Protein AF-A0A963PTA6-F1 (afdb_monomer_lite)

pLDDT: mean 93.02, std 5.52, range [70.88, 97.75]

Sequence (64 aa):
MKFSVFQVSRKGGRQLNEDRMGYSYTRSSGILLLADGMGGHPEGEVAAQLALQAMSALYQKQAT

Foldseek 3Di:
DDDDDDDDDDCPPHPDFLKDWDKDDDPVDIDTDIFGQPPPDPPSNVVNVVVRVVVRVVCVVPPD

Secondary structure (DSSP, 8-state):
-----------TTSSS--EEEEEEE-SS-EEEEEEE--SSSTTHHHHHHHHHHHHHHHHHHH--

Structure (mmCIF, N/CA/C/O backbone):
data_AF-A0A963PTA6-F1
#
_entry.id   AF-A0A963PTA6-F1
#
loop_
_atom_site.group_PDB
_atom_site.id
_atom_site.type_symbol
_atom_site.label_atom_id
_atom_site.label_alt_id
_atom_site.label_comp_id
_atom_site.label_asym_id
_atom_site.label_entity_id
_atom_site.label_seq_id
_atom_site.pdbx_PDB_ins_code
_atom_site.Cartn_x
_atom_site.Cartn_y
_atom_site.Cartn_z
_atom_site.occupancy
_atom_site.B_iso_or_equiv
_atom_site.auth_seq_id
_atom_site.auth_comp_id
_atom_site.auth_asym_id
_atom_site.auth_atom_id
_atom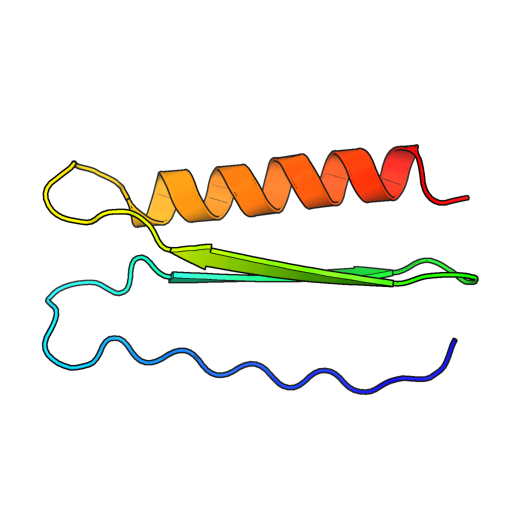_site.pdbx_PDB_model_num
ATOM 1 N N . MET A 1 1 ? -15.007 -5.326 12.476 1.00 82.50 1 MET A N 1
ATOM 2 C CA . MET A 1 1 ? -15.289 -5.411 11.024 1.00 82.50 1 MET A CA 1
ATOM 3 C C . MET A 1 1 ? -14.792 -6.752 10.467 1.00 82.50 1 MET A C 1
ATOM 5 O O . MET A 1 1 ? -13.770 -7.221 10.951 1.00 82.50 1 MET A O 1
ATOM 9 N N . LYS A 1 2 ? -15.487 -7.386 9.507 1.00 86.56 2 LYS A N 1
ATOM 10 C CA . LYS A 1 2 ? -15.003 -8.581 8.777 1.00 86.56 2 LYS A CA 1
ATOM 11 C C . LYS A 1 2 ? -14.909 -8.242 7.292 1.00 86.56 2 LYS A C 1
ATOM 13 O O . LYS A 1 2 ? -15.909 -7.839 6.711 1.00 86.56 2 LYS A O 1
ATOM 18 N N . PHE A 1 3 ? -13.729 -8.385 6.706 1.00 89.62 3 PHE A N 1
ATOM 19 C CA . PHE A 1 3 ? -13.472 -8.107 5.295 1.00 89.62 3 PHE A CA 1
ATOM 20 C C . PHE A 1 3 ? -12.313 -8.975 4.803 1.00 89.62 3 PHE A C 1
ATOM 22 O O . PHE A 1 3 ? -11.539 -9.502 5.604 1.00 89.62 3 PHE A O 1
ATOM 29 N N . SER A 1 4 ? -12.197 -9.108 3.487 1.00 93.62 4 SER A N 1
ATOM 30 C CA . SER A 1 4 ? -11.071 -9.763 2.827 1.00 93.62 4 SER A CA 1
ATOM 31 C C . SER A 1 4 ? -10.392 -8.751 1.918 1.00 93.62 4 SER A C 1
ATOM 33 O O . SER A 1 4 ? -11.068 -7.994 1.225 1.00 93.62 4 SER A O 1
ATOM 35 N N . VAL A 1 5 ? -9.062 -8.731 1.930 1.00 94.00 5 VAL A N 1
ATOM 36 C CA . VAL A 1 5 ? -8.262 -7.876 1.050 1.00 94.00 5 VAL A CA 1
ATOM 37 C C . VAL A 1 5 ? -7.588 -8.756 0.018 1.00 94.00 5 VAL A C 1
ATOM 39 O O . VAL A 1 5 ? -7.001 -9.782 0.357 1.00 94.00 5 VAL A O 1
ATOM 42 N N . PHE A 1 6 ? -7.655 -8.332 -1.235 1.00 95.12 6 PHE A N 1
ATOM 43 C CA . PHE A 1 6 ? -6.888 -8.911 -2.321 1.00 95.12 6 PHE A CA 1
ATOM 44 C C . PHE A 1 6 ? -5.981 -7.831 -2.902 1.00 95.12 6 PHE A C 1
ATOM 46 O O . PHE A 1 6 ? -6.418 -6.700 -3.106 1.00 95.12 6 PHE A O 1
ATOM 53 N N . GLN A 1 7 ? -4.717 -8.171 -3.139 1.00 94.50 7 GLN A N 1
ATOM 54 C CA . GLN A 1 7 ? -3.718 -7.238 -3.647 1.00 94.50 7 GLN A CA 1
ATOM 55 C C . GLN A 1 7 ? -3.034 -7.846 -4.865 1.00 94.50 7 GLN A C 1
ATOM 57 O O . GLN A 1 7 ? -2.495 -8.949 -4.798 1.00 94.50 7 GLN A O 1
ATOM 62 N N . VAL A 1 8 ? -3.035 -7.106 -5.971 1.00 95.50 8 VAL A N 1
ATOM 63 C CA . VAL A 1 8 ? -2.275 -7.428 -7.180 1.00 95.50 8 VAL A CA 1
ATOM 64 C C . VAL A 1 8 ? -1.669 -6.144 -7.709 1.00 95.50 8 VAL A C 1
ATOM 66 O O . VAL A 1 8 ? -2.383 -5.189 -7.986 1.00 95.50 8 VAL A O 1
ATOM 69 N N . SER A 1 9 ? -0.354 -6.142 -7.882 1.00 95.25 9 SER A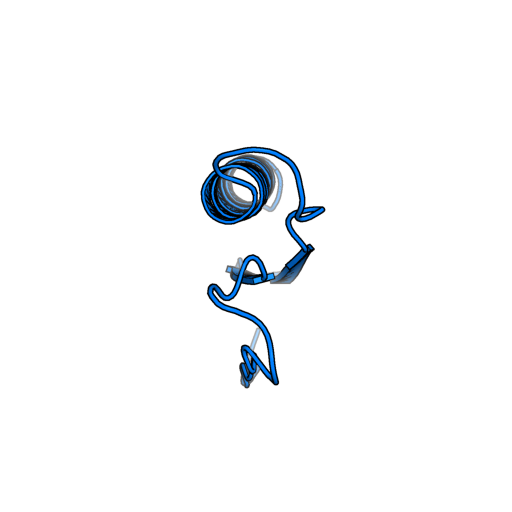 N 1
ATOM 70 C CA . SER A 1 9 ? 0.335 -5.156 -8.707 1.00 95.25 9 SER A CA 1
ATOM 71 C C . SER A 1 9 ? 1.269 -5.898 -9.649 1.00 95.25 9 SER A C 1
ATOM 73 O O . SER A 1 9 ? 1.791 -6.973 -9.335 1.00 95.25 9 SER A O 1
ATOM 75 N N . ARG A 1 10 ? 1.410 -5.359 -10.855 1.00 95.44 10 ARG A N 1
ATOM 76 C CA . ARG A 1 10 ? 2.189 -5.954 -11.932 1.00 95.44 10 ARG A CA 1
ATOM 77 C C . ARG A 1 10 ? 3.141 -4.894 -12.452 1.00 95.44 10 ARG A C 1
ATOM 79 O O . ARG A 1 10 ? 2.699 -3.867 -12.939 1.00 95.44 10 ARG A O 1
ATOM 86 N N . LYS A 1 11 ? 4.433 -5.218 -12.465 1.00 94.38 11 LYS A N 1
ATOM 87 C CA . LYS A 1 11 ? 5.483 -4.375 -13.059 1.00 94.38 11 LYS A CA 1
ATOM 88 C C . LYS A 1 11 ? 5.214 -4.013 -14.529 1.00 94.38 11 LYS A C 1
ATOM 90 O O . LYS A 1 11 ? 5.641 -2.969 -15.015 1.00 94.38 11 LYS A O 1
ATOM 95 N N . GLY A 1 12 ? 4.564 -4.919 -15.264 1.00 93.50 12 GLY A N 1
ATOM 96 C CA . GLY A 1 12 ? 4.413 -4.803 -16.713 1.00 93.50 12 GLY A CA 1
ATOM 97 C C . GLY A 1 12 ? 5.773 -4.773 -17.421 1.00 93.50 12 GLY A C 1
ATOM 98 O O . GLY A 1 12 ? 6.706 -5.467 -17.016 1.00 93.50 12 GLY A O 1
ATOM 99 N N . GLY A 1 13 ? 5.882 -3.952 -18.468 1.00 93.94 13 GLY A N 1
ATOM 100 C CA . GLY A 1 13 ? 7.100 -3.791 -19.273 1.00 93.94 13 GLY A CA 1
ATOM 101 C C . GLY A 1 13 ? 8.186 -2.898 -18.659 1.00 93.94 13 GLY A C 1
ATOM 102 O O . GLY A 1 13 ? 9.163 -2.597 -19.338 1.00 93.94 13 GLY A O 1
ATOM 103 N N . ARG A 1 14 ? 8.029 -2.439 -17.409 1.00 92.00 14 ARG A N 1
ATOM 104 C CA . ARG A 1 14 ? 9.012 -1.566 -16.747 1.00 92.00 14 ARG A CA 1
ATOM 105 C C . ARG A 1 14 ? 10.186 -2.355 -16.156 1.00 92.00 14 ARG A C 1
ATOM 107 O O . ARG A 1 14 ? 10.113 -3.568 -15.934 1.00 92.00 14 ARG A O 1
ATOM 114 N N . GLN A 1 15 ? 11.287 -1.654 -15.877 1.00 90.12 15 GLN A N 1
ATOM 115 C CA . GLN A 1 15 ? 12.450 -2.249 -15.207 1.00 90.12 15 GLN A CA 1
ATOM 116 C C . GLN A 1 15 ? 12.162 -2.553 -13.733 1.00 90.12 15 GLN A C 1
ATOM 118 O O . GLN A 1 15 ? 12.464 -3.655 -13.273 1.00 90.12 15 GLN A O 1
ATOM 123 N N . LEU A 1 16 ? 11.488 -1.628 -13.044 1.00 91.12 16 LEU A N 1
ATOM 124 C CA . LEU A 1 16 ? 11.080 -1.726 -11.646 1.00 91.12 16 LEU A CA 1
ATOM 125 C C . LEU A 1 16 ? 9.578 -1.458 -11.508 1.00 91.12 16 LEU A C 1
ATOM 127 O O . LEU A 1 16 ? 8.980 -0.787 -12.347 1.00 91.12 16 LEU A O 1
ATOM 131 N N . ASN A 1 17 ? 8.975 -2.028 -10.466 1.00 94.44 17 ASN A N 1
ATOM 132 C CA . ASN A 1 17 ? 7.611 -1.710 -10.074 1.00 94.44 17 ASN A CA 1
ATOM 133 C C . ASN A 1 17 ? 7.637 -0.670 -8.951 1.00 94.44 17 ASN A C 1
ATOM 135 O O . ASN A 1 17 ? 8.055 -0.976 -7.828 1.00 94.44 17 ASN A O 1
ATOM 139 N N . GLU A 1 18 ? 7.209 0.542 -9.276 1.00 96.06 18 GLU A N 1
ATOM 140 C CA . GLU A 1 18 ? 7.179 1.683 -8.360 1.00 96.06 18 GLU A CA 1
ATOM 141 C C . GLU A 1 18 ? 5.827 1.813 -7.642 1.00 96.06 18 GLU A C 1
ATOM 143 O O . GLU A 1 18 ? 5.685 2.636 -6.741 1.00 96.06 18 GLU A O 1
ATOM 148 N N . ASP A 1 19 ? 4.869 0.932 -7.948 1.00 96.12 19 ASP A N 1
ATOM 149 C CA . ASP A 1 19 ? 3.608 0.833 -7.223 1.00 96.12 19 ASP A CA 1
ATOM 150 C C . ASP A 1 19 ? 3.827 0.272 -5.814 1.00 96.12 19 ASP A C 1
ATOM 152 O O . ASP A 1 19 ? 4.585 -0.686 -5.597 1.00 96.12 19 ASP A O 1
ATOM 156 N N . ARG A 1 20 ? 3.069 0.780 -4.847 1.00 96.75 20 ARG A N 1
ATOM 157 C CA . ARG A 1 20 ? 2.945 0.211 -3.506 1.00 96.75 20 ARG A CA 1
ATOM 158 C C . ARG A 1 20 ? 1.480 0.158 -3.093 1.00 96.75 20 ARG A C 1
ATOM 160 O O . ARG A 1 20 ? 0.723 1.099 -3.307 1.00 96.75 20 ARG A O 1
ATOM 167 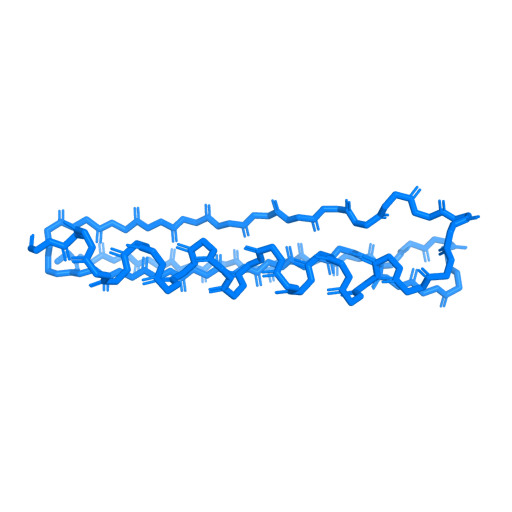N N . MET A 1 21 ? 1.083 -0.942 -2.456 1.00 97.44 21 MET A N 1
ATOM 168 C CA . MET A 1 21 ? -0.245 -1.097 -1.857 1.00 97.44 21 MET A CA 1
ATOM 169 C C . MET A 1 21 ? -0.129 -1.446 -0.381 1.00 97.44 21 MET A C 1
ATOM 171 O O . MET A 1 21 ? 0.755 -2.200 0.022 1.00 97.44 21 MET A O 1
ATOM 175 N N . GLY A 1 22 ? -1.075 -0.966 0.414 1.00 95.75 22 GLY A N 1
ATOM 176 C CA . GLY A 1 22 ? -1.158 -1.275 1.833 1.00 95.75 22 GLY A CA 1
ATOM 177 C C . GLY A 1 22 ? -2.585 -1.177 2.338 1.00 95.75 22 GLY A C 1
ATOM 178 O O . GLY A 1 22 ? -3.479 -0.688 1.649 1.00 95.75 22 GLY A O 1
ATOM 179 N N . TYR A 1 23 ? -2.806 -1.649 3.554 1.00 95.31 23 TYR A N 1
ATOM 180 C CA . TYR A 1 23 ? -4.063 -1.441 4.250 1.00 95.31 23 TYR A CA 1
ATOM 181 C C . TYR A 1 23 ? -3.824 -1.355 5.752 1.00 95.31 23 TYR A C 1
ATOM 183 O O . TYR A 1 23 ? -2.855 -1.901 6.280 1.00 95.31 23 TYR A O 1
ATOM 191 N N . SER A 1 24 ? -4.727 -0.679 6.449 1.00 94.38 24 SER A N 1
ATOM 192 C CA . SER A 1 24 ? -4.788 -0.667 7.906 1.00 94.38 24 SER A CA 1
ATOM 193 C C . SER A 1 24 ? -6.248 -0.675 8.338 1.00 94.38 24 SER A C 1
ATOM 195 O O . SER A 1 24 ? -7.131 -0.287 7.577 1.00 94.38 24 SER A O 1
ATOM 197 N N . TYR A 1 25 ? -6.537 -1.176 9.531 1.00 93.81 25 TYR A N 1
ATOM 198 C CA . TYR A 1 25 ? -7.907 -1.256 10.014 1.00 93.81 25 TYR A CA 1
ATOM 199 C C . TYR A 1 25 ? -7.962 -1.163 11.531 1.00 93.81 25 TYR A C 1
ATOM 201 O O . TY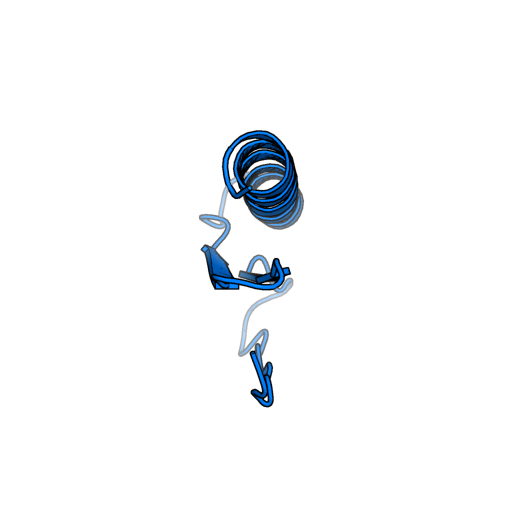R A 1 25 ? -7.017 -1.512 12.234 1.00 93.81 25 TYR A O 1
ATOM 209 N N . THR A 1 26 ? -9.104 -0.696 12.011 1.00 91.56 26 THR A N 1
ATOM 210 C CA . THR A 1 26 ? -9.497 -0.680 13.415 1.00 91.56 26 THR A CA 1
ATOM 211 C C . THR A 1 26 ? -10.708 -1.597 13.586 1.00 91.56 26 THR A C 1
ATOM 213 O O . THR A 1 26 ? -11.109 -2.338 12.681 1.00 91.56 26 THR A O 1
ATOM 216 N N . ARG A 1 27 ? -11.332 -1.573 14.766 1.00 89.50 27 ARG A N 1
ATOM 217 C CA . ARG A 1 27 ? -12.589 -2.302 14.977 1.00 89.50 27 ARG A CA 1
ATOM 218 C C . ARG A 1 27 ? -13.744 -1.716 14.151 1.00 89.50 27 ARG A C 1
ATOM 220 O O . ARG A 1 27 ? -14.615 -2.493 13.738 1.00 89.50 27 ARG A O 1
ATOM 227 N N . SER A 1 28 ? -13.720 -0.400 13.925 1.00 90.75 28 SER A N 1
ATOM 228 C CA . SER A 1 28 ? -14.798 0.438 13.385 1.00 90.75 28 SER A CA 1
ATOM 229 C C . SER A 1 28 ? -14.609 0.824 11.912 1.00 90.75 28 SER A C 1
ATOM 231 O O . SER A 1 28 ? -15.602 1.018 11.217 1.00 90.75 28 SER A O 1
ATOM 233 N N . SER A 1 29 ? -13.373 0.897 11.415 1.00 94.06 29 SER A N 1
ATOM 234 C CA . SER A 1 29 ? -13.068 1.383 10.064 1.00 94.06 29 SER A CA 1
ATOM 235 C C . SER A 1 29 ? -11.847 0.691 9.448 1.00 94.06 29 SER A C 1
ATOM 237 O O . SER A 1 29 ? -11.070 0.014 10.126 1.00 94.06 29 SER A O 1
ATOM 239 N N . GLY A 1 30 ? -11.667 0.848 8.136 1.00 94.31 30 GLY A N 1
ATOM 240 C CA . GLY A 1 30 ? -10.478 0.402 7.411 1.00 94.31 30 GLY A CA 1
ATOM 241 C C . GLY A 1 30 ? -10.038 1.429 6.378 1.00 94.31 30 GLY A C 1
ATOM 242 O O . GLY A 1 30 ? -10.865 2.166 5.845 1.00 94.31 30 GLY A O 1
ATOM 243 N N . ILE A 1 31 ? -8.744 1.443 6.076 1.00 95.56 31 ILE A N 1
ATOM 244 C CA . ILE A 1 31 ? -8.145 2.202 4.982 1.00 95.56 31 ILE A CA 1
ATOM 245 C C . ILE A 1 31 ? -7.422 1.240 4.037 1.00 95.56 31 ILE A C 1
ATOM 247 O O . ILE A 1 31 ? -6.656 0.377 4.471 1.00 95.56 31 ILE A O 1
ATOM 251 N N . LEU A 1 32 ? -7.683 1.388 2.741 1.00 97.00 32 LEU A N 1
ATOM 252 C CA . LEU A 1 32 ? -6.978 0.715 1.652 1.00 97.00 32 LEU A CA 1
ATOM 253 C C . LEU A 1 32 ? -6.187 1.786 0.904 1.00 97.00 32 LEU A C 1
ATOM 255 O O . LEU A 1 32 ? -6.728 2.845 0.593 1.00 97.00 32 LEU A O 1
ATOM 259 N N . LEU A 1 33 ? -4.912 1.528 0.649 1.00 97.50 33 LEU A N 1
ATOM 260 C CA . LEU A 1 33 ? -3.978 2.506 0.110 1.00 97.50 33 LEU A CA 1
ATOM 261 C C . LEU A 1 33 ? -3.302 1.956 -1.149 1.00 97.50 33 LEU A C 1
ATOM 263 O O . LEU A 1 33 ? -2.861 0.804 -1.172 1.00 97.50 33 LEU A O 1
ATOM 267 N N . LEU A 1 34 ? -3.178 2.814 -2.159 1.00 96.94 34 LEU A N 1
ATOM 268 C CA . LEU A 1 34 ? -2.409 2.600 -3.381 1.00 96.94 34 LEU A CA 1
ATOM 269 C C . LEU A 1 34 ? -1.579 3.863 -3.638 1.00 96.94 34 LEU A C 1
ATOM 271 O O . LEU A 1 34 ? -2.118 4.967 -3.587 1.00 96.94 34 LEU A O 1
ATOM 275 N N . ALA A 1 35 ? -0.289 3.692 -3.901 1.00 96.94 35 ALA A N 1
ATOM 276 C CA . ALA A 1 35 ? 0.633 4.755 -4.276 1.00 96.94 35 ALA A CA 1
ATOM 277 C C . ALA A 1 35 ? 1.413 4.330 -5.528 1.00 96.94 35 ALA A C 1
ATOM 279 O O . ALA A 1 35 ? 1.901 3.204 -5.578 1.00 96.94 35 ALA A O 1
ATOM 280 N N . ASP A 1 36 ? 1.516 5.219 -6.515 1.00 95.31 36 ASP A N 1
ATOM 281 C CA . ASP A 1 36 ? 2.271 5.032 -7.762 1.00 95.31 36 ASP A CA 1
ATOM 282 C C . ASP A 1 36 ? 3.464 5.998 -7.745 1.00 95.31 36 ASP A C 1
ATOM 284 O O . ASP A 1 36 ? 3.285 7.220 -7.692 1.00 95.31 36 ASP A O 1
ATOM 288 N N . GLY A 1 37 ? 4.679 5.454 -7.690 1.00 95.00 37 GLY A N 1
ATOM 289 C CA . GLY A 1 37 ? 5.895 6.248 -7.809 1.00 95.00 37 GLY A CA 1
ATOM 290 C C . GLY A 1 37 ? 6.063 6.746 -9.243 1.00 95.00 37 GLY A C 1
ATOM 291 O O . GLY A 1 37 ? 6.060 5.956 -10.176 1.00 95.00 37 GLY A O 1
ATOM 292 N N . MET A 1 38 ? 6.249 8.057 -9.424 1.00 87.00 38 MET A N 1
ATOM 293 C CA . MET A 1 38 ? 6.121 8.732 -10.728 1.00 87.00 38 MET A CA 1
ATOM 294 C C . MET A 1 38 ? 7.031 8.234 -11.871 1.00 87.00 38 MET A C 1
ATOM 296 O O . MET A 1 38 ? 6.775 8.604 -13.018 1.00 87.00 38 MET A O 1
ATOM 300 N N . GLY A 1 39 ? 8.058 7.422 -11.609 1.00 78.62 39 GLY A N 1
ATOM 301 C CA . GLY A 1 39 ? 9.036 6.984 -12.604 1.00 78.62 39 GLY A CA 1
ATOM 302 C C . GLY A 1 39 ? 9.840 8.129 -13.227 1.00 78.62 39 GLY A C 1
ATOM 303 O O . GLY A 1 39 ? 9.464 9.299 -13.204 1.00 78.62 39 GLY A O 1
ATOM 304 N N . GLY A 1 40 ? 11.032 7.828 -13.746 1.00 79.12 40 GLY A N 1
ATOM 305 C CA . GLY A 1 40 ? 11.934 8.860 -14.288 1.00 79.12 40 GLY A CA 1
ATOM 306 C C . GLY A 1 40 ? 12.565 9.784 -13.232 1.00 79.12 40 GLY A C 1
ATOM 307 O O . GLY A 1 40 ? 13.394 10.624 -13.577 1.00 79.12 40 GLY A O 1
ATOM 308 N N . HIS A 1 41 ? 12.230 9.591 -11.955 1.00 76.88 41 HIS A N 1
ATOM 309 C CA . HIS A 1 41 ? 12.934 10.120 -10.794 1.00 76.88 41 HIS A CA 1
ATOM 310 C C . HIS A 1 41 ? 13.552 8.946 -10.020 1.00 76.88 41 HIS A C 1
ATOM 312 O O . HIS A 1 41 ? 12.942 7.874 -9.996 1.00 76.88 41 HIS A O 1
ATOM 318 N N . PRO A 1 42 ? 14.741 9.095 -9.406 1.00 81.38 42 PRO A N 1
ATOM 319 C CA . PRO A 1 42 ? 15.282 8.054 -8.544 1.00 81.38 42 PRO A CA 1
ATOM 320 C C . PRO A 1 42 ? 14.296 7.708 -7.426 1.00 81.38 42 PRO A C 1
ATOM 322 O O . PRO A 1 42 ? 13.670 8.599 -6.854 1.00 81.38 42 PRO A O 1
ATOM 325 N N . GLU A 1 43 ? 14.202 6.422 -7.100 1.00 92.12 43 GLU A N 1
ATOM 326 C CA . GLU A 1 43 ? 13.541 5.943 -5.883 1.00 92.12 43 GLU A CA 1
ATOM 327 C C . GLU A 1 43 ? 12.018 6.189 -5.818 1.00 92.12 43 GLU A C 1
ATOM 329 O O . GLU A 1 43 ? 11.449 6.359 -4.733 1.00 92.12 43 GLU A O 1
ATOM 334 N N . GLY A 1 44 ? 11.314 6.184 -6.958 1.00 93.62 44 GLY A N 1
ATOM 335 C CA . GLY A 1 44 ? 9.851 6.318 -6.985 1.00 93.62 44 GLY A CA 1
ATOM 336 C C . GLY A 1 44 ? 9.145 5.257 -6.132 1.00 93.62 44 GLY A C 1
ATOM 337 O O . GLY A 1 44 ? 8.144 5.529 -5.468 1.00 93.62 44 GLY A O 1
ATOM 338 N N . GLU A 1 45 ? 9.725 4.067 -6.050 1.00 94.44 45 GLU A N 1
ATOM 339 C CA . GLU A 1 45 ? 9.258 2.964 -5.228 1.00 94.44 45 GLU A CA 1
ATOM 340 C C . GLU A 1 45 ? 9.455 3.201 -3.718 1.00 94.44 45 GLU A C 1
ATOM 342 O O . GLU A 1 45 ? 8.686 2.683 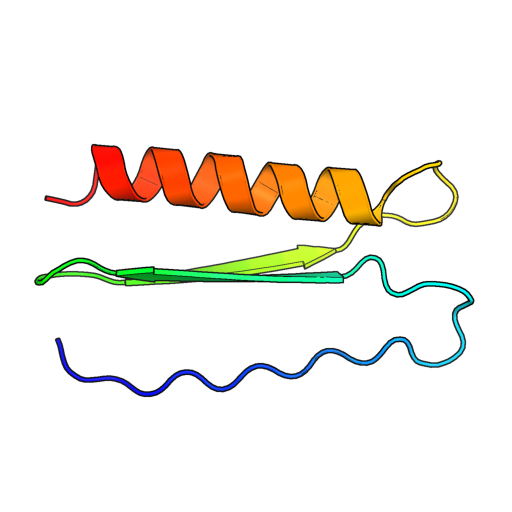-2.901 1.00 94.44 45 GLU A O 1
ATOM 347 N N . VAL A 1 46 ? 10.467 3.992 -3.341 1.00 95.88 46 VAL A N 1
ATOM 348 C CA . VAL A 1 46 ? 10.708 4.438 -1.960 1.00 95.88 46 VAL A CA 1
ATOM 349 C C . VAL A 1 46 ? 9.726 5.545 -1.603 1.00 95.88 46 VAL A C 1
ATOM 351 O O . VAL A 1 46 ? 9.109 5.492 -0.540 1.00 95.88 46 VAL A O 1
ATOM 354 N N . ALA A 1 47 ? 9.505 6.503 -2.505 1.00 96.25 47 ALA A N 1
ATOM 355 C CA . ALA A 1 47 ? 8.517 7.560 -2.313 1.00 96.25 47 ALA A CA 1
ATOM 356 C C . ALA A 1 47 ? 7.104 6.983 -2.107 1.00 96.25 47 ALA A C 1
ATOM 358 O O . ALA A 1 47 ? 6.420 7.333 -1.140 1.00 96.25 47 ALA A O 1
ATOM 359 N N . ALA A 1 48 ? 6.695 6.029 -2.951 1.00 96.88 48 ALA A N 1
ATOM 360 C CA . ALA A 1 48 ? 5.425 5.323 -2.806 1.00 96.88 48 ALA A CA 1
ATOM 361 C C . ALA A 1 48 ? 5.334 4.565 -1.467 1.00 96.88 48 ALA A C 1
ATOM 363 O O . ALA A 1 48 ? 4.293 4.576 -0.806 1.00 96.88 48 ALA A O 1
ATOM 364 N N . GLN A 1 49 ? 6.434 3.952 -1.016 1.00 96.75 49 GLN A N 1
ATOM 365 C CA . GLN A 1 49 ? 6.489 3.245 0.265 1.00 96.75 49 GLN A CA 1
ATOM 366 C C . GLN A 1 49 ? 6.348 4.200 1.460 1.00 96.75 49 GLN A C 1
ATOM 368 O O . GLN A 1 49 ? 5.599 3.908 2.396 1.00 96.75 49 GLN A O 1
ATOM 373 N N . LEU A 1 50 ? 7.032 5.346 1.428 1.00 97.50 50 LEU A N 1
ATOM 374 C CA . LEU A 1 50 ? 6.956 6.369 2.472 1.00 97.50 50 LEU A CA 1
ATOM 375 C C . LEU A 1 50 ? 5.544 6.949 2.586 1.00 97.50 50 LEU A C 1
ATOM 377 O O . LEU A 1 50 ? 5.043 7.123 3.698 1.00 97.50 50 LEU A O 1
ATOM 381 N N . ALA A 1 51 ? 4.873 7.176 1.453 1.00 97.19 51 ALA A N 1
ATOM 382 C CA . ALA A 1 51 ? 3.483 7.620 1.437 1.00 97.19 51 ALA A CA 1
ATOM 383 C C . ALA A 1 51 ? 2.567 6.624 2.167 1.00 97.19 51 ALA A C 1
ATOM 385 O O . ALA A 1 51 ? 1.787 7.019 3.037 1.00 97.19 51 ALA A O 1
ATOM 386 N N . LEU A 1 52 ? 2.705 5.321 1.890 1.00 97.62 52 LEU A N 1
ATOM 387 C CA . LEU A 1 52 ? 1.932 4.293 2.592 1.00 97.62 52 LEU A CA 1
ATOM 388 C C . LEU A 1 52 ? 2.199 4.278 4.097 1.00 97.62 52 LEU A C 1
ATOM 390 O O . LEU A 1 52 ? 1.257 4.169 4.888 1.00 97.62 52 LEU A O 1
ATOM 394 N N . GLN A 1 53 ? 3.468 4.365 4.495 1.00 97.50 53 GLN A N 1
ATOM 395 C CA . GLN A 1 53 ? 3.866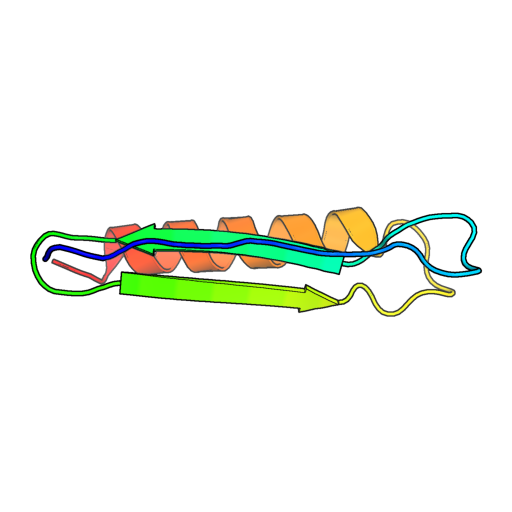 4.349 5.902 1.00 97.50 53 GLN A CA 1
ATOM 396 C C . GLN A 1 53 ? 3.302 5.556 6.652 1.00 97.50 53 GLN A C 1
ATOM 398 O O . GLN A 1 53 ? 2.700 5.385 7.714 1.00 97.50 53 GLN A O 1
ATOM 403 N N . ALA A 1 54 ? 3.433 6.755 6.083 1.00 97.75 54 ALA A N 1
ATOM 404 C CA . ALA A 1 54 ? 2.909 7.982 6.668 1.00 97.75 54 ALA A CA 1
ATOM 405 C C . ALA A 1 54 ? 1.383 7.921 6.832 1.00 97.75 54 ALA A C 1
ATOM 407 O O . ALA A 1 54 ? 0.869 8.167 7.925 1.00 97.75 54 ALA A O 1
ATOM 408 N N . MET A 1 55 ? 0.662 7.520 5.781 1.00 97.69 55 MET A N 1
ATOM 409 C CA . MET A 1 55 ? -0.799 7.420 5.813 1.00 97.69 55 MET A CA 1
ATOM 410 C C . MET A 1 55 ? -1.283 6.361 6.803 1.00 97.69 55 MET A C 1
ATOM 412 O O . MET A 1 55 ? -2.216 6.611 7.561 1.00 97.69 55 MET A O 1
ATOM 416 N N . SER A 1 56 ? -0.621 5.203 6.857 1.00 96.31 56 SER A N 1
ATOM 417 C CA . SER A 1 56 ? -0.965 4.141 7.810 1.00 96.31 56 SER A CA 1
ATOM 418 C C . SER A 1 56 ? -0.723 4.579 9.256 1.00 96.31 56 SER A C 1
ATOM 420 O O . SER A 1 56 ? -1.561 4.332 10.120 1.00 96.31 56 SER A O 1
ATOM 422 N N . ALA A 1 57 ? 0.389 5.271 9.523 1.00 96.19 57 ALA A N 1
ATOM 423 C CA . ALA A 1 57 ? 0.711 5.777 10.854 1.00 96.19 57 ALA A CA 1
ATOM 424 C C . ALA A 1 57 ? -0.261 6.875 11.312 1.00 96.19 57 ALA A C 1
ATOM 426 O O . ALA A 1 57 ? -0.674 6.888 12.472 1.00 96.19 57 ALA A O 1
ATOM 427 N N . LEU A 1 58 ? -0.647 7.789 10.416 1.00 96.88 58 LEU A N 1
ATOM 428 C CA . LEU A 1 58 ? -1.661 8.806 10.705 1.00 96.88 58 LEU A CA 1
ATOM 429 C C . LEU A 1 58 ? -3.027 8.169 10.955 1.00 96.88 58 LEU A C 1
ATOM 431 O O . LEU A 1 58 ? -3.684 8.503 11.940 1.00 96.88 58 LEU A O 1
ATOM 435 N N . TYR A 1 59 ? -3.416 7.211 10.113 1.00 96.75 59 TYR A N 1
ATOM 436 C CA . TYR A 1 59 ? -4.668 6.483 10.261 1.00 96.75 59 TYR A CA 1
ATOM 437 C C . TYR A 1 59 ? -4.752 5.769 11.612 1.00 96.75 59 TYR A C 1
ATOM 439 O O . TYR A 1 59 ? -5.726 5.956 12.328 1.00 96.75 59 TYR A O 1
ATOM 447 N N . GLN A 1 60 ? -3.717 5.026 12.016 1.00 92.56 60 GLN A N 1
ATOM 448 C CA . GLN A 1 60 ? -3.702 4.323 13.307 1.00 92.56 60 GLN A CA 1
ATOM 449 C C . GLN A 1 60 ? -3.806 5.260 14.517 1.00 92.56 60 GLN A C 1
ATOM 451 O O . GLN A 1 60 ? -4.320 4.858 15.555 1.00 92.56 60 GLN A O 1
ATOM 456 N N . LYS A 1 61 ? -3.314 6.499 14.401 1.00 94.50 61 LYS A N 1
ATOM 457 C CA . LYS A 1 61 ? -3.414 7.501 15.472 1.00 94.50 61 LYS A CA 1
ATOM 458 C C . LYS A 1 61 ? -4.794 8.151 15.556 1.00 94.50 61 LYS A C 1
ATOM 460 O O . LYS A 1 61 ? -5.188 8.569 16.637 1.00 94.50 61 LYS A O 1
ATOM 465 N N . GLN A 1 62 ? -5.483 8.305 14.426 1.00 94.62 62 GLN A N 1
ATOM 466 C CA . GLN A 1 62 ? -6.733 9.070 14.341 1.00 94.62 62 GLN A CA 1
ATOM 467 C C . GLN A 1 62 ? -7.979 8.183 14.353 1.00 94.62 62 GLN A C 1
ATOM 469 O O . GLN A 1 62 ? -9.015 8.580 14.882 1.00 94.62 62 GLN A O 1
ATOM 474 N N . ALA A 1 63 ? -7.895 6.987 13.778 1.00 88.75 63 ALA A N 1
ATOM 475 C CA . ALA A 1 63 ? -8.986 6.031 13.768 1.00 88.75 63 ALA A CA 1
ATOM 476 C C . ALA A 1 63 ? -9.025 5.313 15.128 1.00 88.75 63 ALA A C 1
ATOM 478 O O . ALA A 1 63 ? -8.192 4.451 15.407 1.00 88.75 63 ALA A O 1
ATOM 479 N N . THR A 1 64 ? -9.976 5.711 15.979 1.00 70.88 64 THR A N 1
ATOM 480 C CA . THR A 1 64 ? -10.271 5.086 17.283 1.00 70.88 64 THR A CA 1
ATOM 481 C C . THR A 1 64 ? -11.426 4.089 17.158 1.00 70.88 64 THR A C 1
ATOM 483 O O . THR A 1 64 ? -12.376 4.351 16.379 1.00 70.88 64 THR A O 1
#

Radius of gyration: 13.56 Å; chains: 1; bounding box: 31×20×37 Å